Protein AF-A0A7S9CXC8-F1 (afdb_monomer_lite)

Sequence (65 aa):
MSDEEKSKDTFFVQLAEITEAMTAAHGKDFAIGALVLSAKFVAEGKPLIKRADGGDKTVGAEKPN

pLDDT: mean 80.18, std 17.18, range [45.66, 96.0]

Structure (mmCIF, N/CA/C/O backbone):
data_AF-A0A7S9CXC8-F1
#
_entry.id   AF-A0A7S9CXC8-F1
#
loop_
_atom_site.group_PDB
_atom_site.id
_atom_site.type_symbol
_atom_site.label_atom_id
_atom_site.label_alt_id
_atom_site.label_comp_id
_atom_site.label_asym_id
_atom_site.label_entity_id
_atom_site.label_seq_id
_atom_site.pdbx_PDB_ins_code
_atom_site.Cartn_x
_atom_site.Cartn_y
_atom_site.Cartn_z
_atom_site.occupancy
_atom_site.B_iso_or_equiv
_atom_site.auth_seq_id
_atom_site.auth_comp_id
_atom_site.auth_asym_id
_atom_site.auth_atom_id
_atom_site.pdbx_PDB_model_num
ATOM 1 N N . MET A 1 1 ? -10.249 -11.562 18.936 1.00 56.88 1 MET A N 1
ATOM 2 C CA . MET A 1 1 ? -10.224 -10.993 17.579 1.00 56.88 1 MET A CA 1
ATOM 3 C C . MET A 1 1 ? -11.654 -10.754 17.154 1.00 56.88 1 MET A C 1
ATOM 5 O O . MET A 1 1 ? -12.379 -11.711 16.892 1.00 56.88 1 MET A O 1
ATOM 9 N N . SER A 1 2 ? -12.068 -9.499 17.219 1.00 76.19 2 SER A N 1
ATOM 10 C CA . SER A 1 2 ? -13.361 -9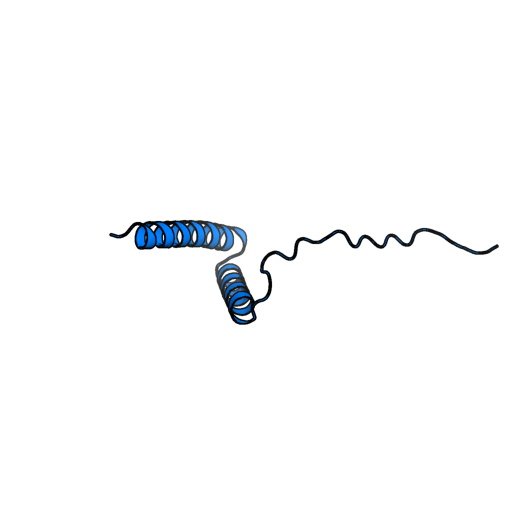.031 16.726 1.00 76.19 2 SER A CA 1
ATOM 11 C C . SER A 1 2 ? -13.433 -9.166 15.199 1.00 76.19 2 SER A C 1
ATOM 13 O O . SER A 1 2 ? -12.403 -9.203 14.522 1.00 76.19 2 SER A O 1
ATOM 15 N N . ASP A 1 3 ? -14.638 -9.251 14.637 1.00 78.94 3 ASP A N 1
ATOM 16 C CA . ASP A 1 3 ? -14.824 -9.308 13.179 1.00 78.94 3 ASP A CA 1
ATOM 17 C C . ASP A 1 3 ? -14.297 -8.052 12.464 1.00 78.94 3 ASP A C 1
ATOM 19 O O . ASP A 1 3 ? -13.859 -8.125 11.316 1.00 78.94 3 ASP A O 1
ATOM 23 N N . GLU A 1 4 ? -14.235 -6.917 13.165 1.00 78.62 4 GLU A N 1
ATOM 24 C CA . GLU A 1 4 ? -13.634 -5.683 12.655 1.00 78.62 4 GLU A CA 1
ATOM 25 C C . GLU A 1 4 ? -12.114 -5.813 12.455 1.00 78.62 4 GLU A C 1
ATOM 27 O O . GLU A 1 4 ? -11.580 -5.359 11.443 1.00 78.62 4 GLU A O 1
ATOM 32 N N . GLU A 1 5 ? -11.411 -6.472 13.379 1.00 78.69 5 GLU A N 1
ATOM 33 C CA . GLU A 1 5 ? -9.967 -6.720 13.258 1.00 78.69 5 GLU A CA 1
ATOM 34 C C . GLU A 1 5 ? -9.664 -7.637 12.068 1.00 78.69 5 GLU A C 1
ATOM 36 O O . GLU A 1 5 ? -8.794 -7.329 11.259 1.00 78.69 5 GLU A O 1
ATOM 41 N N . LYS A 1 6 ? -10.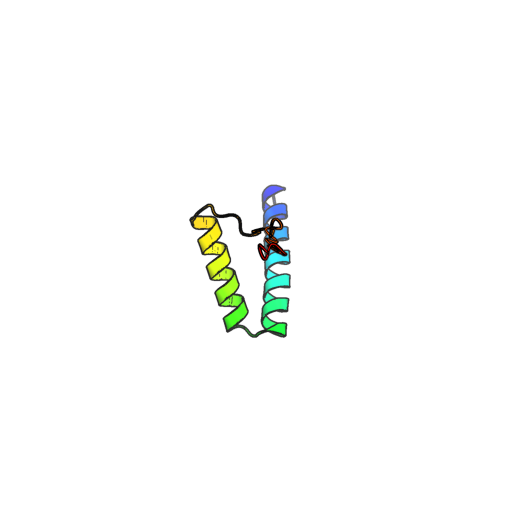457 -8.701 11.879 1.00 81.81 6 LYS A N 1
ATOM 42 C CA . LYS A 1 6 ? -10.308 -9.608 10.727 1.00 81.81 6 LYS A CA 1
ATOM 43 C C . LYS A 1 6 ? -10.562 -8.905 9.395 1.00 81.81 6 LYS A C 1
ATOM 45 O O . LYS A 1 6 ? -9.873 -9.168 8.406 1.00 81.81 6 LYS A O 1
ATOM 50 N N . SER A 1 7 ? -11.556 -8.016 9.356 1.00 86.00 7 SER A N 1
ATOM 51 C CA . SER A 1 7 ? -11.839 -7.234 8.155 1.00 86.00 7 SER A CA 1
ATOM 52 C C . SER A 1 7 ? -10.676 -6.302 7.822 1.00 86.00 7 SER A C 1
ATOM 54 O O . SER A 1 7 ? -10.302 -6.219 6.655 1.00 86.00 7 SER A O 1
ATOM 56 N N . LYS A 1 8 ? -10.083 -5.634 8.820 1.00 85.12 8 LYS A N 1
ATOM 57 C CA . LYS A 1 8 ? -8.913 -4.764 8.624 1.00 85.12 8 LYS A CA 1
ATOM 58 C C . LYS A 1 8 ? -7.704 -5.555 8.132 1.00 85.12 8 LYS A C 1
ATOM 60 O O . LYS A 1 8 ? -7.101 -5.154 7.140 1.00 85.12 8 LYS A O 1
ATOM 65 N N . ASP A 1 9 ? -7.410 -6.695 8.749 1.00 90.62 9 ASP A N 1
ATOM 66 C CA . ASP A 1 9 ? -6.305 -7.568 8.335 1.00 90.62 9 ASP A CA 1
ATOM 67 C C . ASP A 1 9 ? -6.446 -8.016 6.877 1.00 90.62 9 ASP A C 1
ATOM 69 O O . ASP A 1 9 ? -5.478 -7.984 6.121 1.00 90.62 9 ASP A O 1
ATOM 73 N N . THR A 1 10 ? -7.664 -8.340 6.439 1.00 91.69 10 THR A N 1
ATOM 74 C CA . THR A 1 10 ? -7.930 -8.718 5.041 1.00 91.69 10 THR A CA 1
ATOM 75 C C . THR A 1 10 ? -7.563 -7.596 4.064 1.00 91.69 10 THR A C 1
ATOM 77 O O . THR A 1 10 ? -6.974 -7.856 3.015 1.00 91.69 10 THR A O 1
ATOM 80 N N . PHE A 1 11 ? -7.862 -6.339 4.407 1.00 92.31 11 PHE A N 1
ATOM 81 C CA . PHE A 1 11 ? -7.460 -5.193 3.587 1.00 92.31 11 PHE A CA 1
ATOM 82 C C . PHE A 1 11 ? -5.948 -4.973 3.599 1.00 92.31 11 PHE A C 1
ATOM 84 O O . PHE A 1 11 ? -5.380 -4.639 2.559 1.00 92.31 11 PHE A O 1
ATOM 91 N N . PHE A 1 12 ? -5.282 -5.188 4.736 1.00 91.69 12 PHE A N 1
ATOM 92 C CA . PHE A 1 12 ? -3.823 -5.109 4.805 1.00 91.69 12 PHE A CA 1
ATOM 93 C C . PHE A 1 12 ? -3.148 -6.164 3.927 1.00 91.69 12 PHE A C 1
ATOM 95 O O . PHE A 1 12 ? -2.184 -5.838 3.238 1.00 91.69 12 PHE A O 1
ATOM 102 N N . VAL A 1 13 ? -3.677 -7.390 3.895 1.00 94.56 13 VAL A N 1
ATOM 103 C CA . VAL A 1 13 ? -3.170 -8.458 3.021 1.00 94.56 13 VAL A CA 1
ATOM 104 C C . VAL A 1 13 ? -3.317 -8.071 1.550 1.00 94.56 13 VAL A C 1
ATOM 106 O O . VAL A 1 13 ? -2.330 -8.087 0.822 1.00 94.56 13 VAL A O 1
ATOM 109 N N . GLN A 1 14 ? -4.500 -7.623 1.123 1.00 94.38 14 GLN A N 1
ATOM 110 C CA . GLN A 1 14 ? -4.712 -7.187 -0.266 1.00 94.38 14 GLN A CA 1
ATOM 111 C C . GLN A 1 14 ? -3.809 -6.006 -0.650 1.00 94.38 14 GLN A C 1
ATOM 113 O O . GLN A 1 14 ? -3.288 -5.943 -1.766 1.00 94.38 14 GLN A O 1
ATOM 118 N N . LEU A 1 15 ? -3.596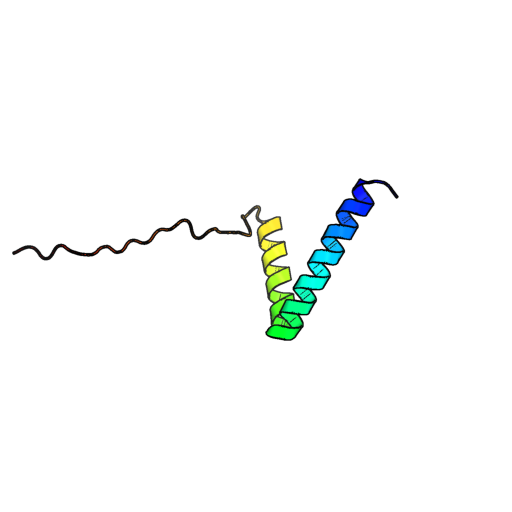 -5.065 0.276 1.00 92.94 15 LEU A N 1
ATOM 119 C CA . LEU A 1 15 ? -2.703 -3.932 0.051 1.00 92.94 15 LEU A CA 1
ATOM 120 C C . LEU A 1 15 ? -1.239 -4.380 -0.078 1.00 92.94 15 LEU A C 1
ATOM 122 O O . LEU A 1 15 ? -0.495 -3.820 -0.885 1.00 92.94 15 LEU A O 1
ATOM 126 N N . ALA A 1 16 ? -0.820 -5.386 0.689 1.00 93.69 16 ALA A N 1
ATOM 127 C CA . ALA A 1 16 ? 0.512 -5.966 0.570 1.00 93.69 16 ALA A CA 1
ATOM 128 C C . ALA A 1 16 ? 0.696 -6.645 -0.795 1.00 93.69 16 ALA A C 1
ATOM 130 O O . ALA A 1 16 ? 1.653 -6.327 -1.499 1.00 93.69 16 ALA A O 1
ATOM 131 N N . GLU A 1 17 ? -0.256 -7.483 -1.211 1.00 95.88 17 GLU A N 1
ATOM 132 C CA . GLU A 1 17 ? -0.217 -8.188 -2.500 1.00 95.88 17 GLU A CA 1
ATOM 133 C C . GLU A 1 17 ? -0.096 -7.221 -3.685 1.00 95.88 17 GLU A C 1
ATOM 135 O O . GLU A 1 17 ? 0.756 -7.402 -4.560 1.00 95.88 17 GLU A O 1
ATOM 140 N N . ILE A 1 18 ? -0.895 -6.147 -3.705 1.00 94.31 18 ILE A N 1
ATOM 141 C CA . ILE A 1 18 ? -0.820 -5.166 -4.795 1.00 94.31 18 ILE A CA 1
ATOM 142 C C . ILE A 1 18 ? 0.479 -4.354 -4.750 1.00 94.31 18 ILE A C 1
ATOM 144 O O . ILE A 1 18 ? 1.049 -4.048 -5.797 1.00 94.31 18 ILE A O 1
ATOM 148 N N . THR A 1 19 ? 0.991 -4.049 -3.555 1.00 94.12 19 THR A N 1
ATOM 149 C CA . THR A 1 19 ? 2.273 -3.348 -3.391 1.00 94.12 19 THR A CA 1
ATOM 150 C C . THR A 1 19 ? 3.435 -4.197 -3.901 1.00 94.12 19 THR A C 1
ATOM 152 O O . THR A 1 19 ? 4.329 -3.674 -4.575 1.00 94.12 19 THR A O 1
ATOM 155 N N . GLU A 1 20 ? 3.420 -5.504 -3.634 1.00 95.25 20 GLU A N 1
ATOM 156 C CA . GLU A 1 20 ? 4.407 -6.439 -4.178 1.00 95.25 20 GLU A CA 1
ATOM 157 C C . GLU A 1 20 ? 4.307 -6.532 -5.702 1.00 95.25 20 GLU A C 1
ATOM 159 O O . GLU A 1 20 ? 5.326 -6.408 -6.382 1.00 95.25 20 GLU A O 1
ATOM 164 N N . ALA A 1 21 ? 3.096 -6.636 -6.257 1.00 95.62 21 ALA A N 1
ATOM 165 C CA . ALA A 1 21 ? 2.891 -6.642 -7.706 1.00 95.62 21 ALA A CA 1
ATOM 166 C C . ALA A 1 21 ? 3.422 -5.359 -8.375 1.00 95.62 21 ALA A C 1
ATOM 168 O O . ALA A 1 21 ? 4.114 -5.420 -9.393 1.00 95.62 21 ALA A O 1
ATOM 169 N N . MET A 1 22 ? 3.162 -4.192 -7.777 1.00 96.00 22 MET A N 1
ATOM 170 C CA . MET A 1 22 ? 3.675 -2.903 -8.254 1.00 96.00 22 MET A CA 1
ATOM 171 C C . MET A 1 22 ? 5.200 -2.821 -8.165 1.00 96.00 22 MET A C 1
ATOM 173 O O . MET A 1 22 ? 5.846 -2.318 -9.086 1.00 96.00 22 MET A O 1
ATOM 177 N N . THR A 1 23 ? 5.774 -3.340 -7.080 1.00 95.12 23 THR A N 1
ATOM 178 C CA . THR A 1 23 ? 7.226 -3.379 -6.875 1.00 95.12 23 THR A CA 1
ATOM 179 C C . THR A 1 23 ? 7.899 -4.295 -7.894 1.00 95.12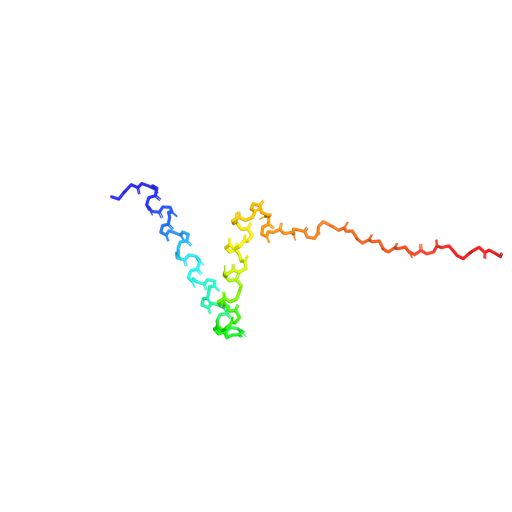 23 THR A C 1
ATOM 181 O O . THR A 1 23 ? 8.917 -3.915 -8.468 1.00 95.12 23 THR A O 1
ATOM 184 N N . ALA A 1 24 ? 7.320 -5.465 -8.166 1.00 95.81 24 ALA A N 1
ATOM 185 C CA . ALA A 1 24 ? 7.835 -6.413 -9.148 1.00 95.81 24 ALA A CA 1
ATOM 186 C C . ALA A 1 24 ? 7.750 -5.873 -10.587 1.00 95.81 24 ALA A C 1
ATOM 188 O O . ALA A 1 24 ? 8.665 -6.095 -11.377 1.00 95.81 24 ALA A O 1
ATOM 189 N N . ALA A 1 25 ? 6.681 -5.147 -10.927 1.00 95.25 25 ALA A N 1
ATOM 190 C CA . ALA A 1 25 ? 6.468 -4.625 -12.277 1.00 95.25 25 ALA A CA 1
ATOM 191 C C . ALA A 1 25 ? 7.246 -3.330 -12.576 1.00 95.25 25 ALA A C 1
ATOM 193 O O . ALA A 1 25 ? 7.734 -3.148 -13.691 1.00 95.25 25 ALA A O 1
ATOM 194 N N . HIS A 1 26 ? 7.345 -2.418 -11.604 1.00 93.06 26 HIS A N 1
ATOM 195 C CA . HIS A 1 26 ? 7.823 -1.045 -11.832 1.00 93.06 26 HIS A CA 1
ATOM 196 C C . HIS A 1 26 ? 8.916 -0.589 -10.859 1.00 93.06 26 HIS A C 1
ATOM 198 O O . HIS A 1 26 ? 9.447 0.513 -11.001 1.00 93.06 26 HIS A O 1
ATOM 204 N N . GLY A 1 27 ? 9.277 -1.422 -9.885 1.00 93.69 27 GLY A N 1
ATOM 205 C CA . GLY A 1 27 ? 10.264 -1.100 -8.865 1.00 93.69 27 GLY A CA 1
ATOM 206 C C . GLY A 1 27 ? 9.671 -0.445 -7.619 1.00 93.69 27 GLY A C 1
ATOM 207 O O . GLY A 1 27 ? 8.535 0.036 -7.575 1.00 93.69 27 GLY A O 1
ATOM 208 N N . LYS A 1 28 ? 10.487 -0.433 -6.566 1.00 93.75 28 LYS A N 1
ATOM 209 C CA . LYS A 1 28 ? 10.093 0.002 -5.222 1.00 93.75 28 LYS A CA 1
ATOM 210 C C . LYS A 1 28 ? 9.727 1.487 -5.152 1.00 93.75 28 LYS A C 1
ATOM 212 O O . LYS A 1 28 ? 8.773 1.841 -4.464 1.00 93.75 28 LYS A O 1
ATOM 217 N N . ASP A 1 29 ? 10.447 2.344 -5.872 1.00 95.12 29 ASP A N 1
ATOM 218 C CA . ASP A 1 29 ? 10.205 3.793 -5.854 1.00 95.12 29 ASP A CA 1
ATOM 219 C C . ASP A 1 29 ? 8.818 4.145 -6.403 1.00 95.12 29 ASP A C 1
ATOM 221 O O . ASP A 1 29 ? 8.113 4.988 -5.842 1.00 95.12 29 ASP A O 1
ATOM 225 N N . PHE A 1 30 ? 8.386 3.436 -7.451 1.00 93.88 30 PHE A N 1
ATOM 226 C CA . PHE A 1 30 ? 7.044 3.580 -8.003 1.00 93.88 30 PHE A CA 1
ATOM 227 C C . PHE A 1 30 ? 5.971 3.151 -6.997 1.00 93.88 30 PHE A C 1
ATOM 229 O O . PHE A 1 30 ? 5.026 3.903 -6.748 1.00 93.88 30 PHE A O 1
ATOM 236 N N . ALA A 1 31 ? 6.129 1.971 -6.387 1.00 95.19 31 ALA A N 1
ATOM 237 C CA . ALA A 1 31 ? 5.166 1.450 -5.422 1.00 95.19 31 ALA A CA 1
ATOM 238 C C . ALA A 1 31 ? 4.984 2.402 -4.226 1.00 95.19 31 ALA A C 1
ATOM 240 O O . ALA A 1 31 ? 3.857 2.746 -3.866 1.00 95.19 31 ALA A O 1
ATOM 241 N N . ILE A 1 32 ? 6.090 2.911 -3.671 1.00 94.81 32 ILE A N 1
ATOM 242 C CA . ILE A 1 32 ? 6.066 3.896 -2.581 1.00 94.81 32 ILE A CA 1
ATOM 243 C C . ILE A 1 32 ? 5.349 5.178 -3.017 1.00 94.81 32 ILE A C 1
ATOM 245 O O . ILE A 1 32 ? 4.455 5.648 -2.311 1.00 94.81 32 ILE A O 1
ATOM 249 N N . GLY A 1 33 ? 5.705 5.737 -4.177 1.00 94.19 33 GLY A N 1
ATOM 250 C CA . GLY A 1 33 ? 5.098 6.972 -4.675 1.00 94.19 33 GLY A CA 1
ATOM 251 C C . GLY A 1 33 ? 3.583 6.857 -4.858 1.00 94.19 33 GLY A C 1
ATOM 252 O O . GLY A 1 33 ? 2.836 7.755 -4.464 1.00 94.19 33 GLY A O 1
ATOM 253 N N . ALA A 1 34 ? 3.112 5.730 -5.389 1.00 93.38 34 ALA A N 1
ATOM 254 C CA . ALA A 1 34 ? 1.690 5.478 -5.586 1.00 93.38 34 ALA A CA 1
ATOM 255 C C . ALA A 1 34 ? 0.919 5.303 -4.266 1.00 93.38 34 ALA A C 1
ATOM 257 O O . ALA A 1 34 ? -0.191 5.829 -4.136 1.00 93.38 34 ALA A O 1
ATOM 258 N N . LEU A 1 35 ? 1.500 4.632 -3.265 1.00 92.69 35 LEU A N 1
ATOM 259 C CA . LEU A 1 35 ? 0.894 4.510 -1.933 1.00 92.69 35 LEU A CA 1
ATOM 260 C C . LEU A 1 35 ? 0.796 5.870 -1.232 1.00 92.69 35 LEU A C 1
ATOM 262 O O . LEU A 1 35 ? -0.255 6.209 -0.688 1.00 92.69 35 LEU A O 1
ATOM 266 N N . VAL A 1 36 ? 1.856 6.682 -1.299 1.00 93.56 36 VAL A N 1
ATOM 267 C CA . VAL A 1 36 ? 1.864 8.043 -0.738 1.00 93.56 36 VAL A CA 1
ATOM 268 C C . VAL A 1 36 ? 0.818 8.924 -1.423 1.00 93.56 36 VAL A C 1
ATOM 270 O O . VAL A 1 36 ? 0.075 9.639 -0.747 1.00 93.56 36 VAL A O 1
ATOM 273 N N . LEU A 1 37 ? 0.708 8.856 -2.753 1.00 92.00 37 LEU A N 1
ATOM 274 C CA . LEU A 1 37 ? -0.307 9.601 -3.499 1.00 92.00 37 LEU A CA 1
ATOM 275 C C . LEU A 1 37 ? -1.728 9.158 -3.124 1.00 92.00 37 LEU A C 1
ATOM 277 O O . LEU A 1 37 ? -2.608 9.999 -2.938 1.00 92.00 37 LEU A O 1
ATOM 281 N N . SER A 1 38 ? -1.937 7.852 -2.963 1.00 90.25 38 SER A N 1
ATOM 282 C CA . SER A 1 38 ? -3.223 7.298 -2.538 1.00 90.25 38 SER A CA 1
ATOM 283 C C . SER A 1 38 ? -3.599 7.787 -1.138 1.00 90.25 38 SER A C 1
ATOM 285 O O . SER A 1 38 ? -4.697 8.303 -0.938 1.00 90.25 38 SER A O 1
ATOM 287 N N . ALA A 1 39 ? -2.667 7.733 -0.184 1.00 91.12 39 ALA A N 1
ATOM 288 C CA . ALA A 1 39 ? -2.877 8.261 1.162 1.00 91.12 39 ALA A CA 1
ATOM 289 C C . ALA A 1 39 ? -3.206 9.764 1.149 1.00 91.12 39 ALA A C 1
ATOM 291 O O . ALA A 1 39 ? -4.113 10.206 1.857 1.00 91.12 39 ALA A O 1
ATOM 292 N N . LYS A 1 40 ? -2.529 10.548 0.298 1.00 91.38 40 LYS A N 1
ATOM 293 C CA . LYS A 1 40 ? -2.821 11.975 0.118 1.00 91.38 40 LYS A CA 1
ATOM 294 C C . LYS A 1 40 ? -4.253 12.203 -0.365 1.00 91.38 40 LYS A C 1
ATOM 296 O O . LYS A 1 40 ? -4.949 13.031 0.210 1.00 91.38 40 LYS A O 1
ATOM 301 N N . PHE A 1 41 ? -4.714 11.480 -1.383 1.00 88.25 41 PHE A N 1
ATOM 302 C CA . PHE A 1 41 ? -6.084 11.634 -1.879 1.00 88.25 41 PHE A CA 1
ATOM 303 C C . PHE A 1 41 ? -7.137 11.248 -0.842 1.00 88.25 41 PHE A C 1
ATOM 305 O O . PHE A 1 41 ? -8.141 11.950 -0.733 1.00 88.25 41 PHE A O 1
ATOM 312 N N . VAL A 1 42 ? -6.884 10.212 -0.036 1.00 88.19 42 VAL A N 1
ATOM 313 C CA . VAL A 1 42 ? -7.747 9.863 1.104 1.00 88.19 42 VAL A CA 1
ATOM 314 C C . VAL A 1 42 ? -7.804 11.014 2.112 1.00 88.19 42 VAL A C 1
ATOM 316 O O . VAL A 1 42 ? -8.896 11.419 2.505 1.00 88.19 42 VAL A O 1
ATOM 319 N N . ALA A 1 43 ? -6.656 11.590 2.481 1.00 90.69 43 ALA A N 1
ATOM 320 C CA . ALA A 1 43 ? -6.592 12.729 3.400 1.00 90.69 43 ALA A CA 1
ATOM 321 C C . ALA A 1 43 ? -7.278 13.991 2.839 1.00 90.69 43 ALA A C 1
ATOM 323 O O . ALA A 1 43 ? -7.883 14.753 3.586 1.00 90.69 43 ALA A O 1
ATOM 324 N N . GLU A 1 44 ? -7.212 14.201 1.522 1.00 89.69 44 GLU A N 1
ATOM 325 C CA . GLU A 1 44 ? -7.889 15.296 0.819 1.00 89.69 44 GLU A CA 1
ATOM 326 C C . GLU A 1 44 ? -9.386 15.024 0.551 1.00 89.69 44 GLU A C 1
ATOM 328 O O . GLU A 1 44 ? -10.064 15.889 -0.003 1.00 89.69 44 GLU A O 1
ATOM 333 N N . GLY A 1 45 ? -9.908 13.836 0.886 1.00 87.44 45 GLY A N 1
ATOM 334 C CA . GLY A 1 45 ? -11.293 13.441 0.600 1.00 87.44 45 GLY A CA 1
ATOM 335 C C . GLY A 1 45 ? -11.603 13.270 -0.895 1.00 87.44 45 GLY A C 1
ATOM 336 O O . GLY A 1 45 ? -12.764 13.336 -1.300 1.00 87.44 45 GLY A O 1
ATOM 337 N N . LYS A 1 46 ? -10.579 13.083 -1.736 1.00 80.56 46 LYS A N 1
ATOM 338 C CA . LYS A 1 46 ? -10.725 12.916 -3.188 1.00 80.56 46 LYS A CA 1
ATOM 339 C C . LYS A 1 46 ? -10.944 11.442 -3.549 1.00 80.56 46 LYS A C 1
ATOM 341 O O . LYS A 1 46 ? -10.305 10.565 -2.967 1.00 80.56 46 LYS A O 1
ATOM 346 N N . PRO A 1 47 ? -11.785 11.142 -4.552 1.00 75.50 47 PRO A N 1
ATOM 347 C CA . PRO A 1 47 ? -11.956 9.776 -5.029 1.00 75.50 47 PRO A CA 1
ATOM 348 C C . PRO A 1 47 ? -10.675 9.269 -5.712 1.00 75.50 47 PRO A C 1
ATOM 350 O O . PRO A 1 47 ? -10.182 9.882 -6.658 1.00 75.50 47 PRO A O 1
ATOM 353 N N . LEU A 1 48 ? -10.162 8.125 -5.244 1.00 69.88 48 LEU A N 1
ATOM 354 C CA . LEU A 1 48 ? -8.983 7.436 -5.798 1.00 69.88 48 LEU A CA 1
ATOM 355 C C . LEU A 1 48 ? -9.231 6.882 -7.206 1.00 69.88 48 LEU A C 1
ATOM 357 O O . LEU A 1 48 ? -8.350 6.870 -8.059 1.00 69.88 48 LEU A O 1
ATOM 361 N N . ILE A 1 49 ? -10.464 6.457 -7.451 1.00 69.81 49 ILE A N 1
ATOM 362 C CA . ILE A 1 49 ? -10.966 6.044 -8.754 1.00 69.81 49 ILE A CA 1
ATOM 363 C C . ILE A 1 49 ? -11.673 7.234 -9.376 1.00 69.81 49 ILE A C 1
ATOM 365 O O . ILE A 1 49 ? -12.882 7.419 -9.239 1.00 69.81 49 ILE A O 1
ATOM 369 N N . LYS A 1 50 ? -10.911 8.030 -10.120 1.00 57.94 50 LYS A N 1
ATOM 370 C CA . LYS A 1 50 ? -11.503 8.798 -11.203 1.00 57.94 50 LYS A CA 1
ATOM 371 C C . LYS A 1 50 ? -11.817 7.765 -12.278 1.00 57.94 50 LYS A C 1
ATOM 373 O O . LYS A 1 50 ? -10.958 7.460 -13.102 1.00 57.94 50 LYS A O 1
ATOM 378 N N . ARG A 1 51 ? -13.016 7.159 -12.242 1.00 53.59 51 ARG A N 1
ATOM 379 C CA . ARG A 1 51 ? -13.542 6.579 -13.482 1.00 53.59 51 ARG A CA 1
ATOM 380 C C . ARG A 1 51 ? -13.379 7.702 -14.492 1.00 53.59 51 ARG A C 1
ATOM 382 O O . ARG A 1 51 ? -13.802 8.827 -14.226 1.00 53.59 51 ARG A O 1
ATOM 389 N N . ALA A 1 52 ? -12.655 7.440 -15.569 1.00 49.72 52 ALA A N 1
ATOM 390 C CA . ALA A 1 52 ? -12.746 8.292 -16.730 1.00 49.72 52 ALA A CA 1
ATOM 391 C C . ALA A 1 52 ? -14.195 8.151 -17.202 1.00 49.72 52 ALA A C 1
ATOM 393 O O . ALA A 1 52 ? -14.501 7.314 -18.044 1.00 49.72 52 ALA A O 1
ATOM 394 N N . ASP A 1 53 ? -15.112 8.882 -16.565 1.00 46.75 53 ASP A N 1
ATOM 395 C CA . ASP A 1 53 ? -16.408 9.159 -17.139 1.00 46.75 53 ASP A CA 1
ATOM 396 C C . ASP A 1 53 ? -16.077 9.784 -18.485 1.00 46.75 53 ASP A C 1
ATOM 398 O O . ASP A 1 53 ? -15.404 10.818 -18.557 1.00 46.75 53 ASP A O 1
ATOM 402 N N . GLY A 1 54 ? -16.418 9.040 -19.535 1.00 51.69 54 GLY A N 1
ATOM 403 C CA . GLY A 1 54 ? -16.132 9.373 -20.914 1.00 51.69 54 GLY A CA 1
ATOM 404 C C . GLY A 1 54 ? -16.556 10.803 -21.202 1.00 51.69 54 GLY A C 1
ATOM 405 O O . GLY A 1 54 ? -17.727 11.095 -21.405 1.00 51.69 54 GLY A O 1
ATOM 406 N N . GLY A 1 55 ? -15.572 11.689 -21.228 1.00 45.66 55 GLY A N 1
ATOM 407 C CA . GLY A 1 55 ? -15.638 12.990 -21.863 1.00 45.66 55 GLY A CA 1
ATOM 408 C C . GLY A 1 55 ? -14.823 12.941 -23.140 1.00 45.66 55 GLY A C 1
ATOM 409 O O . GLY A 1 55 ? -13.961 13.792 -23.345 1.00 45.66 55 GLY A O 1
ATOM 410 N N . ASP A 1 56 ? -15.062 11.914 -23.958 1.00 51.22 56 ASP A N 1
ATOM 411 C CA . ASP A 1 56 ? -14.754 11.960 -25.377 1.00 51.22 56 ASP A CA 1
ATOM 412 C C . ASP A 1 56 ? -15.514 13.156 -25.961 1.00 51.22 56 ASP A C 1
ATOM 414 O O . ASP A 1 56 ? -16.695 13.085 -26.283 1.00 51.22 56 ASP A O 1
ATOM 418 N N . LYS A 1 57 ? -14.853 14.310 -26.017 1.00 50.94 57 LYS A N 1
ATOM 419 C CA . LYS A 1 57 ? -15.214 15.351 -26.970 1.00 50.94 57 LYS A CA 1
ATOM 420 C C . LYS A 1 57 ? -14.382 15.107 -28.218 1.00 50.94 57 LYS A C 1
ATOM 422 O O . LYS A 1 57 ? -13.501 15.900 -28.550 1.00 50.94 57 LYS A O 1
ATOM 427 N N . THR A 1 58 ? -14.697 14.027 -28.930 1.00 47.62 58 THR A N 1
ATOM 428 C CA . THR A 1 58 ? -14.582 14.025 -30.386 1.00 47.62 58 THR A CA 1
ATOM 429 C C . THR A 1 58 ? -15.508 15.122 -30.916 1.00 47.62 58 THR A C 1
ATOM 431 O O . THR A 1 58 ? -16.649 14.896 -31.301 1.00 47.62 58 THR A O 1
ATOM 434 N N . VAL A 1 59 ? -15.028 16.369 -30.927 1.00 55.38 59 VAL A N 1
ATOM 435 C CA . VAL A 1 59 ? -15.613 17.406 -31.785 1.00 55.38 59 VAL A CA 1
ATOM 436 C C . VAL A 1 59 ? -15.103 17.122 -33.192 1.00 55.38 59 VAL A C 1
ATOM 438 O O . VAL A 1 59 ? -14.142 17.716 -33.677 1.00 55.38 59 VAL A O 1
ATOM 441 N N . GLY A 1 60 ? -15.714 16.117 -33.811 1.00 53.03 60 GLY A N 1
ATOM 442 C CA . GLY A 1 60 ? -15.713 15.956 -35.249 1.00 53.03 60 GLY A CA 1
ATOM 443 C C . GLY A 1 60 ? -16.733 16.911 -35.863 1.00 53.03 60 GLY A C 1
ATOM 4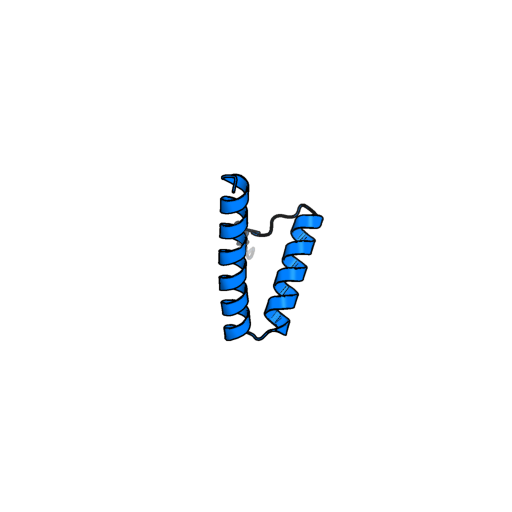44 O O . GLY A 1 60 ? -17.880 16.943 -35.439 1.00 53.03 60 GLY A O 1
ATOM 445 N N . ALA A 1 61 ? -16.277 17.619 -36.896 1.00 56.12 61 ALA A N 1
ATOM 446 C CA . ALA A 1 61 ? -17.057 18.218 -37.975 1.00 56.12 61 ALA A CA 1
ATOM 447 C C . ALA A 1 61 ? -17.989 19.400 -37.643 1.00 56.12 61 ALA A C 1
ATOM 449 O O . ALA A 1 61 ? -19.142 19.217 -37.290 1.00 56.12 61 ALA A O 1
ATOM 450 N N . GLU A 1 62 ? -17.534 20.608 -37.990 1.00 48.91 62 GLU A N 1
ATOM 451 C CA . GLU A 1 62 ? -18.210 21.376 -39.046 1.00 48.91 62 GLU A CA 1
ATOM 452 C C . GLU A 1 62 ? -17.207 22.359 -39.680 1.00 48.91 62 GLU A C 1
ATOM 454 O O . GLU A 1 62 ? -16.747 23.305 -39.043 1.00 48.91 62 GLU A O 1
ATOM 459 N N . LYS A 1 63 ? -16.801 22.104 -40.932 1.00 55.72 63 LYS A N 1
ATOM 460 C CA . LYS A 1 63 ? -16.277 23.169 -41.798 1.00 55.72 63 LYS A CA 1
ATOM 461 C C . LYS A 1 63 ? -17.505 23.866 -42.384 1.00 55.72 63 LYS A C 1
ATOM 463 O O . LYS A 1 63 ? -18.263 23.173 -43.065 1.00 55.72 63 LYS A O 1
ATOM 468 N N . PRO A 1 64 ? -17.714 25.173 -42.170 1.00 66.06 64 PRO A N 1
ATOM 469 C CA . PRO A 1 64 ? -18.699 25.896 -42.945 1.00 66.06 64 PRO A 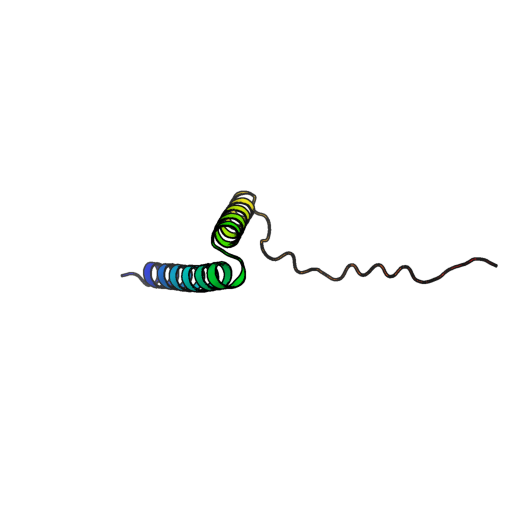CA 1
ATOM 470 C C . PRO A 1 64 ? -18.137 26.174 -44.346 1.00 66.06 64 PRO A C 1
ATOM 472 O O . PRO A 1 64 ? -16.933 26.362 -44.531 1.00 66.06 64 PRO A O 1
ATOM 475 N N . ASN A 1 65 ? -19.068 26.098 -45.289 1.00 61.84 65 ASN A N 1
ATOM 476 C CA . ASN A 1 65 ? -18.981 26.232 -46.741 1.00 61.84 65 ASN A CA 1
ATOM 477 C C . ASN A 1 65 ? -18.241 27.491 -47.225 1.00 61.84 65 ASN A C 1
ATOM 479 O O . ASN A 1 65 ? -18.465 28.564 -46.620 1.00 61.84 65 ASN A O 1
#

Secondary structure (DSSP, 8-state):
--HHHHHHHHHHHHHHHHHHHHHHHH-HHHHHHHHHHHHHHHHTT--S-----------------

Radius of gyration: 19.68 Å; chains: 1; bounding box: 29×37×64 Å

Foldseek 3Di:
DDPVVVVVVVVVVVLVVVLVVCCVPPRNVRSVVLVVVVVVCVVVVHDPDPPPPDPPPPPDDDDDD